Protein AF-A0A940XNK5-F1 (afdb_monomer)

Structure (mmCIF, N/CA/C/O backbone):
data_AF-A0A940XNK5-F1
#
_entry.id   AF-A0A940XNK5-F1
#
loop_
_atom_site.group_PDB
_atom_site.id
_atom_site.type_symbol
_atom_site.label_atom_id
_atom_site.label_alt_id
_atom_site.label_comp_id
_atom_site.label_asym_id
_atom_site.label_entity_id
_atom_site.label_seq_id
_atom_site.pdbx_PDB_ins_code
_atom_site.Cartn_x
_atom_site.Cartn_y
_atom_site.Cartn_z
_atom_site.occupancy
_atom_site.B_iso_or_equiv
_atom_site.auth_seq_id
_atom_site.auth_comp_id
_atom_site.auth_asym_id
_atom_site.auth_atom_id
_atom_site.pdbx_PDB_model_num
ATOM 1 N N . MET A 1 1 ? -37.532 15.856 19.204 1.00 41.62 1 MET A N 1
ATOM 2 C CA . MET A 1 1 ? -37.136 14.437 19.313 1.00 41.62 1 MET A CA 1
ATOM 3 C C . MET A 1 1 ? -37.561 13.938 20.695 1.00 41.62 1 MET A C 1
ATOM 5 O O . MET A 1 1 ? -36.771 13.992 21.619 1.00 41.62 1 MET A O 1
ATOM 9 N N . SER A 1 2 ? -38.825 13.549 20.881 1.00 50.00 2 SER A N 1
ATOM 10 C CA . SER A 1 2 ? -39.248 12.799 22.077 1.00 50.00 2 SER A CA 1
ATOM 11 C C . SER A 1 2 ? -40.450 11.930 21.712 1.00 50.00 2 SER A C 1
ATOM 13 O O . SER A 1 2 ? -41.586 12.392 21.695 1.00 50.00 2 SER A O 1
ATOM 15 N N . LEU A 1 3 ? -40.175 10.684 21.329 1.00 61.66 3 LEU A N 1
ATOM 16 C CA . LEU A 1 3 ? -41.193 9.672 21.019 1.00 61.66 3 LEU A CA 1
ATOM 17 C C . LEU A 1 3 ? -41.580 8.832 22.250 1.00 61.66 3 LEU A C 1
ATOM 19 O O . LEU A 1 3 ? -42.334 7.876 22.117 1.00 61.66 3 LEU A O 1
ATOM 23 N N . LEU A 1 4 ? -41.087 9.181 23.442 1.00 60.97 4 LEU A N 1
ATOM 24 C CA . LEU A 1 4 ? -41.393 8.487 24.691 1.00 60.97 4 LEU A CA 1
ATOM 25 C C . LEU A 1 4 ? -41.950 9.485 25.721 1.00 60.97 4 LEU A C 1
ATOM 27 O O . LEU A 1 4 ? -41.391 10.581 25.839 1.00 60.97 4 LEU A O 1
ATOM 31 N N . PRO A 1 5 ? -43.032 9.139 26.447 1.00 66.44 5 PRO A N 1
ATOM 32 C CA . PRO A 1 5 ? -43.534 9.933 27.566 1.00 66.44 5 PRO A CA 1
ATOM 33 C C . PRO A 1 5 ? -42.427 10.132 28.606 1.00 66.44 5 PRO A C 1
ATOM 35 O O . PRO A 1 5 ? -41.719 9.177 28.930 1.00 66.44 5 PRO A O 1
ATOM 38 N N . ALA A 1 6 ? -42.285 11.352 29.132 1.00 62.81 6 ALA A N 1
ATOM 39 C CA . ALA A 1 6 ? -41.250 11.692 30.116 1.00 62.81 6 ALA A CA 1
ATOM 40 C C . ALA A 1 6 ? -41.350 10.864 31.412 1.00 62.81 6 ALA A C 1
ATOM 42 O O . ALA A 1 6 ? -40.354 10.700 32.110 1.00 62.81 6 ALA A O 1
ATOM 43 N N . ASP A 1 7 ? -42.529 10.297 31.672 1.00 63.31 7 ASP A N 1
ATOM 44 C CA . ASP A 1 7 ? -42.870 9.573 32.898 1.00 63.31 7 ASP A CA 1
ATOM 45 C C . ASP A 1 7 ? -42.759 8.042 32.745 1.00 63.31 7 ASP A C 1
ATOM 47 O O . ASP A 1 7 ? -43.208 7.291 33.606 1.00 63.31 7 ASP A O 1
ATOM 51 N N . SER A 1 8 ? -42.202 7.553 31.630 1.00 65.19 8 SER A N 1
ATOM 52 C CA . SER A 1 8 ? -42.038 6.116 31.396 1.00 65.19 8 SER A CA 1
ATOM 53 C C . SER A 1 8 ? -40.845 5.565 32.184 1.00 65.19 8 SER A C 1
ATOM 55 O O . SER A 1 8 ? -39.702 5.967 31.962 1.00 65.19 8 SER A O 1
ATOM 57 N N . GLU A 1 9 ? -41.103 4.588 33.058 1.00 72.81 9 GLU A N 1
ATOM 58 C CA . GLU A 1 9 ? -40.094 3.888 33.876 1.00 72.81 9 GLU A CA 1
ATOM 59 C C . GLU A 1 9 ? -38.983 3.215 33.047 1.00 72.81 9 GLU A C 1
ATOM 61 O O . GLU A 1 9 ? -37.917 2.906 33.570 1.00 72.81 9 GLU A O 1
ATOM 66 N N . LEU A 1 10 ? -39.197 3.037 31.739 1.00 72.00 10 LEU A N 1
ATOM 67 C CA . LEU A 1 10 ? -38.248 2.419 30.807 1.00 72.00 10 LEU A CA 1
ATOM 68 C C . LEU A 1 10 ? -37.198 3.400 30.263 1.00 72.00 10 LEU A C 1
ATOM 70 O O . LEU A 1 10 ? -36.182 2.982 29.711 1.00 72.00 10 LEU A O 1
ATOM 74 N N . VAL A 1 11 ? -37.423 4.711 30.398 1.00 76.12 11 VAL A N 1
ATOM 75 C CA . VAL A 1 11 ? -36.477 5.751 29.962 1.00 76.12 11 VAL A CA 1
ATOM 76 C C . VAL A 1 11 ? -35.097 5.614 30.624 1.00 76.12 11 VAL A C 1
ATOM 78 O O . VAL A 1 11 ? -34.109 5.689 29.890 1.00 76.12 11 VAL A O 1
ATOM 81 N N . PRO A 1 12 ? -34.963 5.405 31.951 1.00 77.69 12 PRO A N 1
ATOM 82 C CA . PRO A 1 12 ? -33.653 5.223 32.578 1.00 77.69 12 PRO A CA 1
ATOM 83 C C . PRO A 1 12 ? -32.916 3.966 32.096 1.00 77.69 12 PRO A C 1
ATOM 85 O O . PRO A 1 12 ? -31.711 4.038 31.867 1.00 77.69 12 PRO A O 1
ATOM 88 N N . GLU A 1 13 ? -33.616 2.851 31.873 1.00 80.12 13 GLU A N 1
ATOM 89 C CA . GLU A 1 13 ? -33.009 1.613 31.360 1.00 80.12 13 GLU A CA 1
ATOM 90 C C . GLU A 1 13 ? -32.525 1.784 29.914 1.00 80.12 13 GLU A C 1
ATOM 92 O O . GLU A 1 13 ? -31.389 1.441 29.579 1.00 80.12 13 GLU A O 1
ATOM 97 N N . LEU A 1 14 ? -33.341 2.418 29.066 1.00 78.81 14 LEU A N 1
ATOM 98 C CA . LEU A 1 14 ? -32.962 2.730 27.690 1.00 78.81 14 LEU A CA 1
ATOM 99 C C . LEU A 1 14 ? -31.752 3.674 27.645 1.00 78.81 14 LEU A C 1
ATOM 101 O O . LEU A 1 14 ? -30.857 3.514 26.819 1.00 78.81 14 LEU A O 1
ATOM 105 N N . ARG A 1 15 ? -31.712 4.659 28.549 1.00 80.81 15 ARG A N 1
ATOM 106 C CA . ARG A 1 15 ? -30.607 5.617 28.659 1.00 80.81 15 ARG A CA 1
ATOM 107 C C . ARG A 1 15 ? -29.320 4.936 29.114 1.00 80.81 15 ARG A C 1
ATOM 109 O O . ARG A 1 15 ? -28.278 5.215 28.532 1.00 80.81 15 ARG A O 1
ATOM 116 N N . ALA A 1 16 ? -29.406 4.016 30.074 1.00 83.44 16 ALA A N 1
ATOM 117 C CA . ALA A 1 16 ? -28.275 3.200 30.504 1.00 83.44 16 ALA A CA 1
ATOM 118 C C . ALA A 1 16 ? -27.740 2.333 29.352 1.00 83.44 16 ALA A C 1
ATOM 120 O O . ALA A 1 16 ? -26.539 2.318 29.101 1.00 83.44 16 ALA A O 1
ATOM 121 N N . HIS A 1 17 ? -28.626 1.697 28.580 1.00 82.44 17 HIS A N 1
ATOM 122 C CA . HIS A 1 17 ? -28.229 0.905 27.414 1.00 82.44 17 HIS A CA 1
ATOM 123 C C . HIS A 1 17 ? -27.560 1.750 26.315 1.00 82.44 17 HIS A C 1
ATOM 125 O O . HIS A 1 17 ? -26.586 1.319 25.693 1.00 82.44 17 HIS A O 1
ATOM 131 N N . ILE A 1 18 ? -28.060 2.968 26.080 1.00 84.19 18 ILE A N 1
ATOM 132 C CA . ILE A 1 18 ? -27.453 3.918 25.140 1.00 84.19 18 ILE A CA 1
ATOM 133 C C . ILE A 1 18 ? -26.075 4.362 25.643 1.00 84.19 18 ILE A C 1
ATOM 135 O O . ILE A 1 18 ? -25.131 4.383 24.857 1.00 84.19 18 ILE A O 1
ATOM 139 N N . GLU A 1 19 ? -25.932 4.691 26.929 1.00 84.62 19 GLU A N 1
ATOM 140 C CA . GLU A 1 19 ? -24.645 5.083 27.517 1.00 84.62 19 GLU A CA 1
ATOM 141 C C . GLU A 1 19 ? -23.607 3.953 27.443 1.00 84.62 19 GLU A C 1
ATOM 143 O O . GLU A 1 19 ? -22.465 4.214 27.063 1.00 84.62 19 GLU A O 1
ATOM 148 N N . ASP A 1 20 ? -23.996 2.703 27.707 1.00 83.69 20 ASP A N 1
ATOM 149 C CA . ASP A 1 20 ? -23.117 1.536 27.554 1.00 83.69 20 ASP A CA 1
ATOM 150 C C . ASP A 1 20 ? -22.747 1.277 26.092 1.00 83.69 20 ASP A C 1
ATOM 152 O O . ASP A 1 20 ? -21.581 1.029 25.775 1.00 83.69 20 ASP A O 1
ATOM 156 N N . SER A 1 21 ? -23.707 1.414 25.175 1.00 78.62 21 SER A N 1
ATOM 157 C CA . SER A 1 21 ? -23.443 1.292 23.739 1.00 78.62 21 SER A CA 1
ATOM 158 C C . SER A 1 21 ? -22.442 2.351 23.273 1.00 78.62 21 SER A C 1
ATOM 160 O O . SER A 1 21 ? -21.469 2.021 22.597 1.00 78.62 21 SER A O 1
ATOM 162 N N . ILE A 1 22 ? -22.616 3.606 23.696 1.00 81.44 22 ILE A N 1
ATOM 163 C CA . ILE A 1 22 ? -21.686 4.701 23.393 1.00 81.44 22 ILE A CA 1
ATOM 164 C C . ILE A 1 22 ? -20.305 4.419 23.999 1.00 81.44 22 ILE A C 1
ATOM 166 O O . ILE A 1 22 ? -19.294 4.566 23.313 1.00 81.44 22 ILE A O 1
ATOM 170 N N . ARG A 1 23 ? -20.239 3.967 25.257 1.00 78.38 23 ARG A N 1
ATOM 171 C CA . ARG A 1 23 ? -18.977 3.632 25.934 1.00 78.38 23 ARG A CA 1
ATOM 172 C C . ARG A 1 23 ? -18.230 2.504 25.218 1.00 78.38 23 ARG A C 1
ATOM 174 O O . ARG A 1 23 ? -17.018 2.610 25.038 1.00 78.38 23 ARG A O 1
ATOM 181 N N . SER A 1 24 ? -18.948 1.480 24.755 1.00 71.44 24 SER A N 1
ATOM 182 C CA . SER A 1 24 ? -18.374 0.373 23.984 1.00 71.44 24 SER A CA 1
ATOM 183 C C . SER A 1 24 ? -17.834 0.831 22.625 1.00 71.44 24 SER A C 1
ATOM 185 O O . SER A 1 24 ? -16.733 0.443 22.241 1.00 71.44 24 SER A O 1
ATOM 187 N N . MET A 1 25 ? -18.544 1.724 21.924 1.00 68.00 25 MET A N 1
ATOM 188 C CA . MET A 1 25 ? -18.082 2.269 20.644 1.00 68.00 25 MET A CA 1
ATOM 189 C C . MET A 1 25 ? -16.810 3.103 20.816 1.00 68.00 25 MET A C 1
ATOM 191 O O . MET A 1 25 ? -15.883 2.959 20.023 1.00 68.00 25 MET A O 1
ATOM 195 N N . ILE A 1 26 ? -16.738 3.915 21.876 1.00 68.56 26 ILE A N 1
ATOM 196 C CA . ILE A 1 26 ? -15.556 4.729 22.186 1.00 68.56 26 ILE A CA 1
ATOM 197 C C . ILE A 1 26 ? -14.350 3.836 22.518 1.00 68.56 26 ILE A C 1
ATOM 199 O O . ILE A 1 26 ? -13.264 4.071 21.993 1.00 68.56 26 ILE A O 1
ATOM 203 N N . GLN A 1 27 ? -14.525 2.785 23.328 1.00 63.06 27 GLN A N 1
ATOM 204 C CA . GLN A 1 27 ? -13.436 1.853 23.656 1.00 63.06 27 GLN A CA 1
ATOM 205 C C . GLN A 1 27 ? -12.909 1.095 22.429 1.00 63.06 27 GLN A C 1
ATOM 207 O O . GLN A 1 27 ? -11.698 1.017 22.231 1.00 63.06 27 GLN A O 1
ATOM 212 N N . VAL A 1 28 ? -13.799 0.596 21.564 1.00 59.72 28 VAL A N 1
ATOM 213 C CA . VAL A 1 28 ? -13.412 -0.116 20.330 1.00 59.72 28 VAL A CA 1
ATOM 214 C 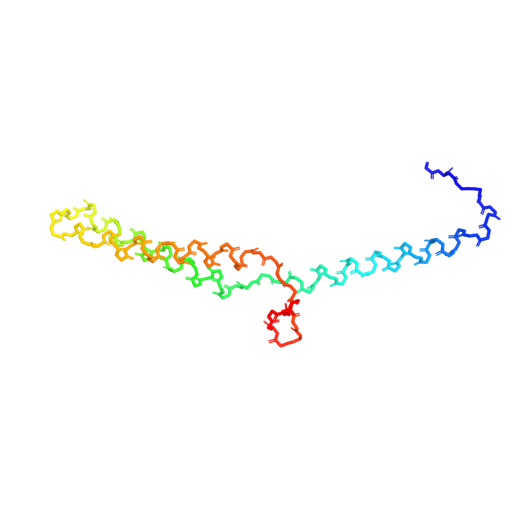C . VAL A 1 28 ? -12.672 0.802 19.347 1.00 59.72 28 VAL A C 1
ATOM 216 O O . VAL A 1 28 ? -11.868 0.341 18.531 1.00 59.72 28 VAL A O 1
ATOM 219 N N . GLU A 1 29 ? -12.940 2.105 19.388 1.00 53.59 29 GLU A N 1
ATOM 220 C CA . GLU A 1 29 ? -12.298 3.072 18.504 1.00 53.59 29 GLU A CA 1
ATOM 221 C C . GLU A 1 29 ? -10.890 3.473 18.971 1.00 53.59 29 GLU A C 1
ATOM 223 O O . GLU A 1 29 ? -10.015 3.683 18.125 1.00 53.59 29 GLU A O 1
ATOM 228 N N . ASP A 1 30 ? -10.645 3.491 20.285 1.00 53.00 30 ASP A N 1
ATOM 229 C CA . ASP A 1 30 ? -9.342 3.825 20.883 1.00 53.00 30 ASP A CA 1
ATOM 230 C C . ASP A 1 30 ? -8.301 2.696 20.707 1.00 53.00 30 ASP A C 1
ATOM 232 O O . ASP A 1 30 ? -7.098 2.937 20.564 1.00 53.00 30 ASP A O 1
ATOM 236 N N . GLU A 1 31 ? -8.766 1.447 20.609 1.00 54.41 31 GLU A N 1
ATOM 237 C CA . GLU A 1 31 ? -7.924 0.256 20.417 1.00 54.41 31 GLU A CA 1
ATOM 238 C C . GLU A 1 31 ? -7.496 0.041 18.949 1.00 54.41 31 GLU A C 1
ATOM 240 O O . GLU A 1 31 ? -6.570 -0.712 18.631 1.00 54.41 31 GLU A O 1
ATOM 245 N N . LYS A 1 32 ? -8.119 0.770 18.016 1.00 52.91 32 LYS A N 1
ATOM 246 C CA . LYS A 1 32 ? -7.825 0.722 16.579 1.00 52.91 32 LYS A CA 1
ATOM 247 C C . LYS A 1 32 ? 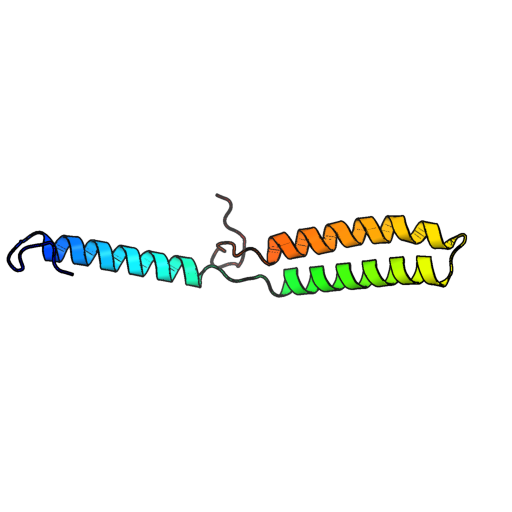-6.702 1.690 16.194 1.00 52.91 32 LYS A C 1
ATOM 249 O O . LYS A 1 32 ? -6.928 2.726 15.558 1.00 52.91 32 LYS A O 1
ATOM 254 N N . ARG A 1 33 ? -5.456 1.329 16.507 1.00 58.41 33 ARG A N 1
ATOM 255 C CA . ARG A 1 33 ? -4.266 2.065 16.038 1.00 58.41 33 ARG A CA 1
ATOM 256 C C . ARG A 1 33 ? -3.742 1.524 14.706 1.00 58.41 33 ARG A C 1
ATOM 258 O O . ARG A 1 33 ? -3.637 0.320 14.500 1.00 58.41 33 ARG A O 1
ATOM 265 N N . ARG A 1 34 ? -3.400 2.440 13.792 1.00 62.56 34 ARG A N 1
ATOM 266 C CA . ARG A 1 34 ? -2.641 2.126 12.567 1.00 62.56 34 ARG A CA 1
ATOM 267 C C . ARG A 1 34 ? -1.215 1.739 12.938 1.00 62.56 34 ARG A C 1
ATOM 269 O O . ARG A 1 34 ? -0.674 2.306 13.884 1.00 62.56 34 ARG A O 1
ATOM 276 N N . ASP A 1 35 ? -0.608 0.830 12.180 1.00 67.12 35 ASP A N 1
ATOM 277 C CA . ASP A 1 35 ? 0.792 0.465 12.384 1.00 67.12 35 ASP A CA 1
ATOM 278 C C . ASP A 1 35 ? 1.725 1.447 11.659 1.00 67.12 35 ASP A C 1
ATOM 280 O O . ASP A 1 35 ? 1.834 1.387 10.430 1.00 67.12 35 ASP A O 1
ATOM 284 N N . PRO A 1 36 ? 2.414 2.360 12.368 1.00 71.81 36 PRO A N 1
ATOM 285 C CA . PRO A 1 36 ? 3.343 3.277 11.719 1.00 71.81 36 PRO A CA 1
ATOM 286 C C . PRO A 1 36 ? 4.539 2.544 11.096 1.00 71.81 36 PRO A C 1
ATOM 288 O O . PRO A 1 36 ? 5.083 3.025 10.104 1.00 71.81 36 PRO A O 1
ATOM 291 N N . PHE A 1 37 ? 4.938 1.385 11.636 1.00 74.81 37 PHE A N 1
ATOM 292 C CA . PHE A 1 37 ? 6.041 0.591 11.099 1.00 74.81 37 PHE A CA 1
ATOM 293 C C . PHE A 1 37 ? 5.634 -0.107 9.800 1.00 74.81 37 PHE A C 1
ATOM 295 O O . PHE A 1 37 ? 6.366 -0.034 8.815 1.00 74.81 37 PHE A O 1
ATOM 302 N N . GLY A 1 38 ? 4.443 -0.710 9.776 1.00 77.62 38 GLY A N 1
ATOM 303 C CA . GLY A 1 38 ? 3.881 -1.330 8.573 1.00 77.62 38 GLY A CA 1
ATOM 304 C C . GLY A 1 38 ? 3.723 -0.336 7.417 1.00 77.62 38 GLY A C 1
ATOM 305 O O . GLY A 1 38 ? 4.207 -0.562 6.307 1.00 77.62 38 GLY A O 1
ATOM 306 N N . ILE A 1 39 ? 3.186 0.853 7.715 1.00 77.25 39 ILE A N 1
ATOM 307 C CA . ILE A 1 39 ? 3.078 1.952 6.743 1.00 77.25 39 ILE A CA 1
ATOM 308 C C . ILE A 1 39 ? 4.461 2.394 6.240 1.00 77.25 39 ILE A C 1
ATOM 310 O O . ILE A 1 39 ? 4.649 2.553 5.033 1.00 77.25 39 ILE A O 1
ATOM 314 N N . ALA A 1 40 ? 5.438 2.583 7.133 1.00 82.88 40 ALA A N 1
ATOM 315 C CA . ALA A 1 40 ? 6.789 2.984 6.740 1.00 82.88 40 ALA A CA 1
ATOM 316 C C . ALA A 1 40 ? 7.463 1.934 5.841 1.00 82.88 40 ALA A C 1
ATOM 318 O O . ALA A 1 40 ? 8.042 2.283 4.811 1.00 82.88 40 ALA A O 1
ATOM 319 N N . LEU A 1 41 ? 7.341 0.650 6.186 1.00 85.12 41 LEU A N 1
ATOM 320 C CA . LEU A 1 41 ? 7.875 -0.456 5.395 1.00 85.12 41 LEU A CA 1
ATOM 321 C C . LEU A 1 41 ? 7.227 -0.521 4.004 1.00 85.12 41 LEU A C 1
ATOM 323 O O . LEU A 1 41 ? 7.924 -0.671 2.999 1.00 85.12 41 LEU A O 1
ATOM 327 N N . ALA A 1 42 ? 5.907 -0.350 3.929 1.00 84.75 42 ALA A N 1
ATOM 328 C CA . ALA A 1 42 ? 5.174 -0.319 2.670 1.00 84.75 42 ALA A CA 1
ATOM 329 C C . ALA A 1 42 ? 5.627 0.836 1.759 1.00 84.75 42 ALA A C 1
ATOM 331 O O . ALA A 1 42 ? 5.845 0.631 0.564 1.00 84.75 42 ALA A O 1
ATOM 332 N N . ILE A 1 43 ? 5.847 2.032 2.319 1.00 88.38 43 ILE A N 1
ATOM 333 C CA . ILE A 1 43 ? 6.383 3.186 1.578 1.00 88.38 43 ILE A CA 1
ATOM 334 C C . ILE A 1 43 ? 7.767 2.869 1.000 1.00 88.38 43 ILE A C 1
ATOM 336 O O . ILE A 1 43 ? 8.020 3.158 -0.169 1.00 88.38 43 ILE A O 1
ATOM 340 N N . VAL A 1 44 ? 8.652 2.240 1.780 1.00 92.00 44 VAL A N 1
ATOM 341 C CA . VAL A 1 44 ? 9.987 1.842 1.305 1.00 92.00 44 VAL A CA 1
ATOM 342 C C . VAL A 1 44 ? 9.884 0.882 0.119 1.00 92.00 44 VAL A C 1
ATOM 344 O O . VAL A 1 44 ? 10.544 1.101 -0.898 1.00 92.00 44 VAL A O 1
ATOM 347 N N . PHE A 1 45 ? 9.023 -0.136 0.194 1.00 90.38 45 PHE A N 1
ATOM 348 C CA . PHE A 1 45 ? 8.814 -1.057 -0.925 1.00 90.38 45 PHE A CA 1
ATOM 349 C C . PHE A 1 45 ? 8.280 -0.358 -2.179 1.00 90.38 45 PHE A C 1
ATOM 351 O O . PHE A 1 45 ? 8.747 -0.647 -3.281 1.00 90.38 45 PHE A O 1
ATOM 358 N N . ILE A 1 46 ? 7.359 0.597 -2.027 1.00 90.88 46 ILE A N 1
ATOM 359 C CA . ILE A 1 46 ? 6.841 1.388 -3.150 1.00 90.88 46 ILE A CA 1
ATOM 360 C C . ILE A 1 46 ? 7.956 2.227 -3.790 1.00 90.88 46 ILE A C 1
ATOM 362 O O . ILE A 1 46 ? 8.056 2.271 -5.016 1.00 90.88 46 ILE A O 1
ATOM 366 N N . LEU A 1 47 ? 8.827 2.853 -2.992 1.00 94.12 47 LEU A N 1
ATOM 367 C CA . LEU A 1 47 ? 9.958 3.632 -3.509 1.00 94.12 47 LEU A CA 1
ATOM 368 C C . LEU A 1 47 ? 10.965 2.756 -4.261 1.00 94.12 47 LEU A C 1
ATOM 370 O O . LEU A 1 47 ? 11.421 3.139 -5.337 1.00 94.12 47 LEU A O 1
ATOM 374 N N . ILE A 1 48 ? 11.278 1.569 -3.736 1.00 93.12 48 ILE A N 1
ATOM 375 C CA . ILE A 1 48 ? 12.162 0.602 -4.404 1.00 93.12 48 ILE A CA 1
ATOM 376 C C . ILE A 1 48 ? 11.544 0.146 -5.730 1.00 93.12 48 ILE A C 1
ATOM 378 O O . ILE A 1 48 ? 12.225 0.142 -6.755 1.00 93.12 48 ILE A O 1
ATOM 382 N N . ALA A 1 49 ? 10.252 -0.189 -5.732 1.00 93.06 49 ALA A N 1
ATOM 383 C CA . ALA A 1 49 ? 9.528 -0.574 -6.939 1.00 93.06 49 ALA A CA 1
ATOM 384 C C . ALA A 1 49 ? 9.548 0.546 -7.991 1.00 93.06 49 ALA A C 1
ATOM 386 O O . ALA A 1 49 ? 9.895 0.304 -9.147 1.00 93.06 49 ALA A O 1
ATOM 387 N N . GLY A 1 50 ? 9.254 1.783 -7.578 1.00 92.31 50 GLY A N 1
ATOM 388 C CA . GLY A 1 50 ? 9.326 2.961 -8.439 1.00 92.31 50 GLY A CA 1
ATOM 389 C C . GLY A 1 50 ? 10.729 3.192 -9.001 1.00 92.31 50 GLY A C 1
ATOM 390 O O . GLY A 1 50 ? 10.873 3.432 -10.197 1.00 92.31 50 GLY A O 1
ATOM 391 N N . GLY A 1 51 ? 11.768 3.046 -8.175 1.00 93.75 51 GLY A N 1
ATOM 392 C CA . GLY A 1 51 ? 13.165 3.166 -8.593 1.00 93.75 51 GLY A CA 1
ATOM 393 C C . GLY A 1 51 ? 13.582 2.105 -9.614 1.00 93.75 51 GLY A C 1
ATOM 394 O O . GLY A 1 51 ? 1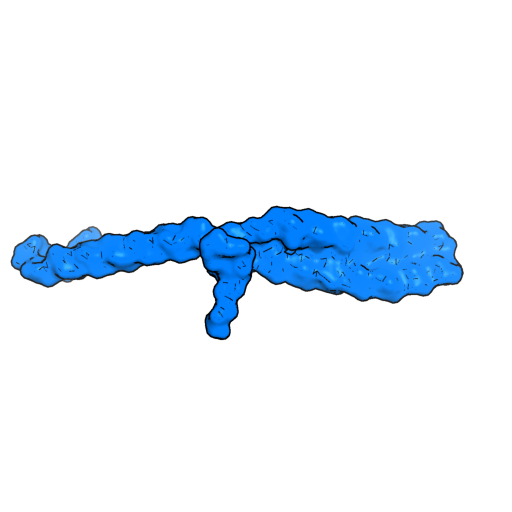4.217 2.435 -10.613 1.00 93.75 51 GLY A O 1
ATOM 395 N N . LEU A 1 52 ? 13.179 0.846 -9.414 1.00 90.38 52 LEU A N 1
ATOM 396 C CA . LEU A 1 52 ? 13.452 -0.254 -10.347 1.00 90.38 52 LEU A CA 1
ATOM 397 C C . LEU A 1 52 ? 12.763 -0.044 -11.698 1.00 90.38 52 LEU A C 1
ATOM 399 O O . LEU A 1 52 ? 13.386 -0.222 -12.745 1.00 90.38 52 LEU A O 1
ATOM 403 N N . VAL A 1 53 ? 11.495 0.372 -11.685 1.00 91.50 53 VAL A N 1
ATOM 404 C CA . VAL A 1 53 ? 10.743 0.665 -12.912 1.00 91.50 53 VAL A CA 1
ATOM 405 C C . VAL A 1 53 ? 11.319 1.894 -13.619 1.00 91.50 53 VAL A C 1
ATOM 407 O O . VAL A 1 53 ? 11.517 1.859 -14.830 1.00 91.50 53 VAL A O 1
ATOM 410 N N . ALA A 1 54 ? 11.670 2.953 -12.886 1.00 92.69 54 ALA A N 1
ATOM 411 C CA . ALA A 1 54 ? 12.323 4.127 -13.459 1.00 92.69 54 ALA A CA 1
ATOM 412 C C . ALA A 1 54 ? 13.674 3.765 -14.096 1.00 92.69 54 ALA A C 1
ATOM 414 O O . ALA A 1 54 ? 13.930 4.139 -15.238 1.00 92.69 54 ALA A O 1
ATOM 415 N N . ALA A 1 55 ? 14.508 2.975 -13.414 1.00 91.56 55 ALA A N 1
ATOM 416 C CA . ALA A 1 55 ? 15.774 2.489 -13.960 1.00 91.56 55 ALA A CA 1
ATOM 417 C C . ALA A 1 55 ? 15.566 1.626 -15.214 1.00 91.56 55 ALA A C 1
ATOM 419 O O . ALA A 1 55 ? 16.326 1.759 -16.175 1.00 91.56 55 ALA A O 1
ATOM 420 N N . SER A 1 56 ? 14.519 0.796 -15.234 1.00 92.75 56 SER A N 1
ATOM 421 C CA . SER A 1 56 ? 14.127 0.023 -16.413 1.00 92.75 56 SER A CA 1
ATOM 422 C C . SER A 1 56 ? 13.799 0.916 -17.608 1.00 92.75 56 SER A C 1
ATOM 424 O O . SER A 1 56 ? 14.277 0.663 -18.711 1.00 92.75 56 SER A O 1
ATOM 426 N N . VAL A 1 57 ? 12.976 1.947 -17.403 1.00 92.50 57 VAL A N 1
ATOM 427 C CA . VAL A 1 57 ? 12.500 2.829 -18.479 1.00 92.50 57 VAL A CA 1
ATOM 428 C C . VAL A 1 57 ? 13.610 3.752 -18.980 1.00 92.50 57 VAL A C 1
ATOM 430 O O . VAL A 1 57 ? 13.745 3.939 -20.185 1.00 92.50 57 VAL A O 1
ATOM 433 N N . LEU A 1 58 ? 14.425 4.302 -18.074 1.00 94.38 58 LEU A N 1
ATOM 434 C CA . LEU A 1 58 ? 15.488 5.252 -18.414 1.00 94.38 58 LEU A CA 1
ATOM 435 C C . LEU A 1 58 ? 16.658 4.601 -19.161 1.00 94.38 58 LEU A C 1
ATOM 437 O O . LEU A 1 58 ? 17.255 5.244 -20.019 1.00 94.38 58 LEU A O 1
ATOM 441 N N . ASN A 1 59 ? 16.995 3.347 -18.843 1.00 92.88 59 ASN A N 1
ATOM 442 C CA . ASN A 1 59 ? 18.128 2.655 -19.468 1.00 92.88 59 ASN A CA 1
ATOM 443 C C . ASN A 1 59 ? 17.707 1.759 -20.644 1.00 92.88 59 ASN A C 1
ATOM 445 O O . ASN A 1 59 ? 18.501 1.539 -21.557 1.00 92.88 59 ASN A O 1
ATOM 449 N N . GLY A 1 60 ? 16.468 1.252 -20.647 1.00 89.81 60 GLY A N 1
ATOM 450 C CA . GLY A 1 60 ? 15.949 0.381 -21.702 1.00 89.81 60 GLY A CA 1
ATOM 451 C C . GLY A 1 60 ? 16.765 -0.906 -21.918 1.00 89.81 60 GLY A C 1
ATOM 452 O O . GLY A 1 60 ? 17.596 -1.310 -21.102 1.00 89.81 60 GLY A O 1
ATOM 453 N N . GLY A 1 61 ? 16.515 -1.597 -23.034 1.00 91.25 61 GLY A N 1
ATOM 454 C CA . GLY A 1 61 ? 17.275 -2.791 -23.430 1.00 91.25 61 GLY A CA 1
ATOM 455 C C . GLY A 1 61 ? 17.251 -3.909 -22.380 1.00 91.25 61 GLY A C 1
ATOM 456 O O . GLY A 1 61 ? 16.189 -4.385 -21.990 1.00 91.25 61 GLY A O 1
ATOM 457 N N . TRP A 1 62 ? 18.422 -4.332 -21.899 1.00 90.56 62 TRP A N 1
ATOM 458 C CA . TRP A 1 62 ? 18.525 -5.390 -20.883 1.00 90.56 62 TRP A CA 1
ATOM 459 C C . TRP A 1 62 ? 17.878 -5.009 -19.538 1.00 90.56 62 TRP A C 1
ATOM 461 O O . TRP A 1 62 ? 17.452 -5.878 -18.777 1.00 90.56 62 TRP A O 1
ATOM 471 N N . TYR A 1 63 ? 17.729 -3.710 -19.262 1.00 89.44 63 TYR A N 1
ATOM 472 C CA . TYR A 1 63 ? 17.124 -3.219 -18.025 1.00 89.44 63 TYR A CA 1
ATOM 473 C C . TYR A 1 63 ? 15.612 -3.467 -17.950 1.00 89.44 63 TYR A C 1
ATOM 475 O O . TYR A 1 63 ? 15.068 -3.401 -16.850 1.00 89.44 63 TYR A O 1
ATOM 483 N N . TRP A 1 64 ? 14.946 -3.850 -19.052 1.00 91.00 64 TRP A N 1
ATOM 484 C CA . TRP A 1 64 ? 13.543 -4.294 -19.033 1.00 91.00 64 TRP A CA 1
ATOM 485 C C . TRP A 1 64 ? 13.294 -5.445 -18.058 1.00 91.00 64 TRP A C 1
ATOM 487 O O . TRP A 1 64 ? 12.199 -5.556 -17.508 1.00 91.00 64 TRP A O 1
ATOM 497 N N . TRP A 1 65 ? 14.312 -6.260 -17.767 1.00 91.56 65 TRP A N 1
ATOM 498 C CA . TRP A 1 65 ? 14.206 -7.317 -16.764 1.00 91.56 65 TRP A CA 1
ATOM 499 C C . TRP A 1 65 ? 13.897 -6.786 -15.355 1.00 91.56 65 TRP A C 1
ATOM 501 O O . TRP A 1 65 ? 13.264 -7.486 -14.571 1.00 91.56 65 TRP A O 1
ATOM 511 N N . LEU A 1 66 ? 14.265 -5.537 -15.032 1.00 89.56 66 LEU A N 1
ATOM 512 C CA . LEU A 1 66 ? 13.983 -4.914 -13.731 1.00 89.56 66 LEU A CA 1
ATOM 513 C C . LEU A 1 66 ? 12.494 -4.620 -13.509 1.00 89.56 66 LEU A C 1
ATOM 515 O O . LEU A 1 66 ? 12.075 -4.448 -12.363 1.00 89.56 66 LEU A O 1
ATOM 519 N N . THR A 1 67 ? 11.676 -4.617 -14.568 1.00 90.81 67 THR A N 1
ATOM 520 C CA . THR A 1 67 ? 10.218 -4.477 -14.431 1.00 90.81 67 THR A CA 1
ATOM 521 C C . THR A 1 67 ? 9.598 -5.619 -13.636 1.00 90.81 67 THR A C 1
ATOM 523 O O . THR A 1 67 ? 8.669 -5.378 -12.874 1.00 90.81 67 THR A O 1
ATOM 526 N N . VAL A 1 68 ? 10.130 -6.841 -13.749 1.00 92.50 68 VAL A N 1
ATOM 527 C CA . VAL A 1 68 ? 9.605 -8.026 -13.057 1.00 92.50 68 VAL A CA 1
ATOM 528 C C . VAL A 1 68 ? 9.764 -7.912 -11.533 1.00 92.50 68 VAL A C 1
ATOM 530 O O . VAL A 1 68 ? 8.747 -7.916 -10.836 1.00 92.50 68 VAL A O 1
ATOM 533 N N . PRO A 1 69 ? 10.980 -7.749 -10.968 1.00 91.81 69 PRO A N 1
ATOM 534 C CA . PRO A 1 69 ? 11.134 -7.538 -9.533 1.00 91.81 69 PRO A CA 1
ATOM 535 C C . PRO A 1 69 ? 10.498 -6.220 -9.075 1.00 91.81 69 PRO A C 1
ATOM 537 O O . PRO A 1 69 ? 9.963 -6.175 -7.969 1.00 91.81 69 PRO A O 1
ATOM 540 N N . GLY A 1 70 ? 10.484 -5.173 -9.911 1.00 91.19 70 GLY A N 1
ATOM 541 C CA . GLY A 1 70 ? 9.784 -3.921 -9.614 1.00 91.19 70 GLY A CA 1
ATOM 542 C C . GLY A 1 70 ? 8.277 -4.121 -9.427 1.00 91.19 70 GLY A C 1
ATOM 543 O O . GLY A 1 70 ? 7.718 -3.669 -8.431 1.00 91.19 70 GLY A O 1
ATOM 544 N N . ALA A 1 71 ? 7.626 -4.861 -10.327 1.00 91.38 71 ALA A N 1
ATOM 545 C CA . ALA A 1 71 ? 6.200 -5.167 -10.256 1.00 91.38 71 ALA A CA 1
ATOM 546 C C . ALA A 1 71 ? 5.859 -6.032 -9.036 1.00 91.38 71 ALA A C 1
ATOM 548 O O . ALA A 1 71 ? 4.932 -5.706 -8.299 1.00 91.38 71 ALA A O 1
ATOM 549 N N . VAL A 1 72 ? 6.636 -7.091 -8.777 1.00 92.94 72 VAL A N 1
ATOM 550 C CA . VAL A 1 72 ? 6.443 -7.952 -7.598 1.00 92.94 72 VAL A CA 1
ATOM 551 C C . VAL A 1 72 ? 6.565 -7.131 -6.315 1.00 92.94 7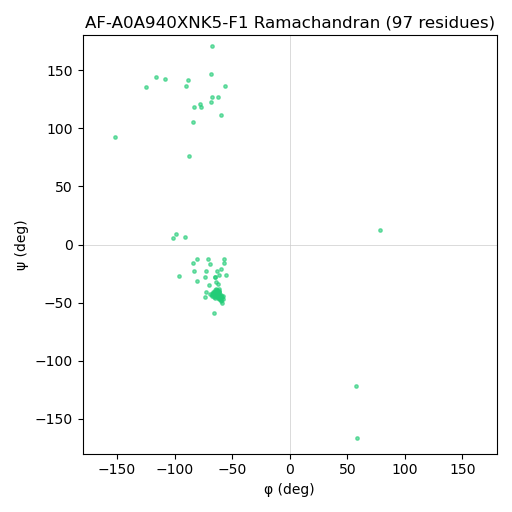2 VAL A C 1
ATOM 553 O O . VAL A 1 72 ? 5.670 -7.156 -5.472 1.00 92.94 72 VAL A O 1
ATOM 556 N N . THR A 1 73 ? 7.635 -6.344 -6.194 1.00 91.69 73 THR A N 1
ATOM 557 C CA . THR A 1 73 ? 7.876 -5.488 -5.025 1.00 91.69 73 THR A CA 1
ATOM 558 C C . THR A 1 73 ? 6.766 -4.450 -4.852 1.00 91.69 73 THR A C 1
ATOM 560 O O . THR A 1 73 ? 6.299 -4.225 -3.738 1.00 91.69 73 THR A O 1
ATOM 563 N N . GLY A 1 74 ? 6.293 -3.858 -5.951 1.00 89.31 74 GLY A N 1
ATOM 564 C CA . GLY A 1 74 ? 5.195 -2.895 -5.944 1.00 89.31 74 GLY A CA 1
ATOM 565 C C . GLY A 1 74 ? 3.881 -3.504 -5.456 1.00 89.31 74 GLY A C 1
ATOM 566 O O . GLY A 1 74 ? 3.204 -2.896 -4.629 1.00 89.31 74 GLY A O 1
ATOM 567 N N . ILE A 1 75 ? 3.548 -4.724 -5.893 1.00 91.44 75 ILE A N 1
ATOM 568 C CA . ILE A 1 75 ? 2.357 -5.450 -5.425 1.00 91.44 75 ILE A CA 1
ATOM 569 C C . ILE A 1 75 ? 2.431 -5.682 -3.913 1.00 91.44 75 ILE A C 1
ATOM 571 O O . ILE A 1 75 ? 1.461 -5.395 -3.213 1.00 91.44 75 ILE A O 1
ATOM 575 N N . PHE A 1 76 ? 3.575 -6.136 -3.392 1.00 88.00 76 PHE A N 1
ATOM 576 C CA . PHE A 1 76 ? 3.757 -6.321 -1.948 1.00 88.00 76 PHE A CA 1
ATOM 577 C C . PHE A 1 76 ? 3.684 -5.004 -1.172 1.00 88.00 76 PHE A C 1
ATOM 579 O O . PHE A 1 76 ? 3.042 -4.957 -0.125 1.00 88.00 76 PHE A O 1
ATOM 586 N N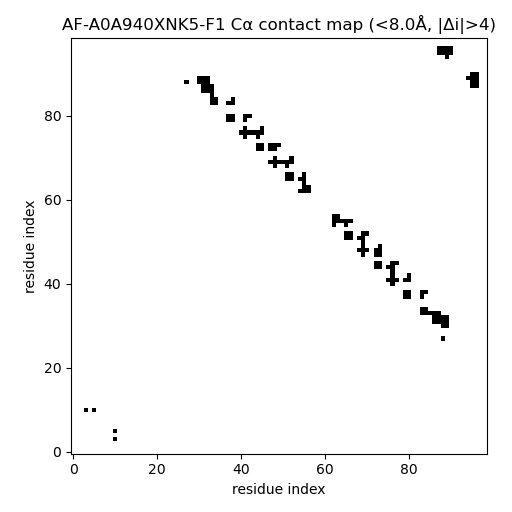 . GLY A 1 77 ? 4.279 -3.929 -1.692 1.00 85.06 77 GLY A N 1
ATOM 587 C CA . GLY A 1 77 ? 4.203 -2.602 -1.082 1.00 85.06 77 GLY A CA 1
ATOM 588 C C . GLY A 1 77 ? 2.767 -2.084 -0.991 1.00 85.06 77 GLY A C 1
ATOM 589 O O . GLY A 1 77 ? 2.338 -1.645 0.072 1.00 85.06 77 GLY A O 1
ATOM 590 N N . ILE A 1 78 ? 1.989 -2.197 -2.072 1.00 86.94 78 ILE A N 1
ATOM 591 C CA . ILE A 1 78 ? 0.582 -1.767 -2.104 1.00 86.94 78 ILE A CA 1
ATOM 592 C C . ILE A 1 78 ? -0.285 -2.652 -1.202 1.00 86.94 78 ILE A C 1
ATOM 594 O O . ILE A 1 78 ? -1.104 -2.134 -0.443 1.00 86.94 78 ILE A O 1
ATOM 598 N N . ALA A 1 79 ? -0.107 -3.975 -1.254 1.00 84.75 79 ALA A N 1
ATOM 599 C CA . ALA A 1 79 ? -0.858 -4.907 -0.419 1.00 84.75 79 ALA A CA 1
ATOM 600 C C . ALA A 1 79 ? -0.567 -4.695 1.075 1.00 84.75 79 ALA A C 1
ATOM 602 O O . ALA A 1 79 ? -1.504 -4.650 1.872 1.00 84.75 79 ALA A O 1
ATOM 603 N N . GLY A 1 80 ? 0.703 -4.505 1.447 1.00 80.88 80 GLY A N 1
ATOM 604 C CA . GLY A 1 80 ? 1.109 -4.170 2.812 1.00 80.88 80 GLY A CA 1
ATOM 605 C C . GLY A 1 80 ? 0.507 -2.843 3.269 1.00 80.88 80 GLY A C 1
ATOM 606 O O . GLY A 1 80 ? -0.136 -2.789 4.312 1.00 80.88 80 GLY A O 1
ATOM 607 N N . LEU A 1 81 ? 0.579 -1.803 2.428 1.00 78.62 81 LEU A N 1
ATOM 608 C CA . LEU A 1 81 ? -0.042 -0.510 2.722 1.00 78.62 81 LEU A CA 1
ATOM 609 C C . LEU A 1 81 ? -1.554 -0.643 2.954 1.00 78.62 81 LEU A C 1
ATOM 611 O O . LEU A 1 81 ? -2.081 -0.059 3.894 1.00 78.62 81 LEU A O 1
ATOM 615 N N . ALA A 1 82 ? -2.260 -1.408 2.117 1.00 78.75 82 AL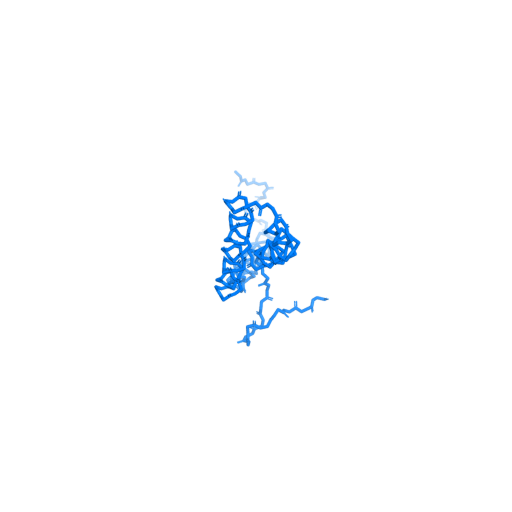A A N 1
ATOM 616 C CA . ALA A 1 82 ? -3.701 -1.613 2.248 1.00 78.75 82 ALA A CA 1
ATOM 617 C C . ALA A 1 82 ? -4.065 -2.361 3.545 1.00 78.75 82 ALA A C 1
ATOM 619 O O . ALA A 1 82 ? -5.050 -2.019 4.208 1.00 78.75 82 ALA A O 1
ATOM 620 N N . GLN A 1 83 ? -3.260 -3.354 3.932 1.00 73.00 83 GLN A N 1
ATOM 621 C CA . GLN A 1 83 ? -3.454 -4.102 5.174 1.00 73.00 83 GLN A CA 1
ATOM 622 C C . GLN A 1 83 ? -3.160 -3.251 6.415 1.00 73.00 83 GLN A C 1
ATOM 624 O O . GLN A 1 83 ? -3.952 -3.276 7.354 1.00 73.00 83 GLN A O 1
ATOM 629 N N . ASP A 1 84 ? -2.088 -2.460 6.395 1.00 67.56 84 ASP A N 1
ATOM 630 C CA . ASP A 1 84 ? -1.644 -1.657 7.542 1.00 67.56 84 ASP A CA 1
ATOM 631 C C . ASP A 1 84 ? -2.388 -0.319 7.677 1.00 67.56 84 ASP A C 1
ATOM 633 O O . ASP A 1 84 ? -2.495 0.244 8.771 1.00 67.56 84 ASP A O 1
ATOM 637 N N . ALA A 1 85 ? -2.964 0.189 6.583 1.00 61.44 85 ALA A N 1
ATOM 638 C CA . ALA A 1 85 ? -3.866 1.340 6.612 1.00 61.44 85 ALA A CA 1
ATOM 639 C C . ALA A 1 85 ? -5.240 0.993 7.211 1.00 61.44 85 ALA A C 1
ATOM 641 O O . ALA A 1 85 ? -5.937 1.890 7.712 1.00 61.44 85 ALA A O 1
ATOM 642 N N . THR A 1 86 ? -5.620 -0.290 7.177 1.00 62.31 86 THR A N 1
ATOM 643 C CA . THR A 1 86 ? -6.867 -0.796 7.753 1.00 62.31 86 THR A CA 1
ATOM 644 C C . THR A 1 86 ? -6.724 -0.899 9.272 1.00 62.31 86 THR A C 1
ATOM 646 O O . THR A 1 86 ? -5.889 -1.630 9.795 1.00 62.31 86 THR A O 1
ATOM 649 N N . LYS A 1 87 ? -7.559 -0.152 10.001 1.00 56.50 87 LYS A N 1
ATOM 650 C CA . LYS A 1 87 ? -7.618 -0.173 11.468 1.00 56.50 87 LYS A CA 1
ATOM 651 C C . LYS A 1 87 ? -7.964 -1.589 11.969 1.00 56.50 87 LYS A C 1
ATOM 653 O O . LYS A 1 87 ? -9.095 -2.031 11.780 1.00 56.50 87 LYS A O 1
ATOM 658 N N . ARG A 1 88 ? -7.022 -2.276 12.627 1.00 61.72 88 ARG A N 1
ATOM 659 C CA . ARG A 1 88 ? -7.237 -3.579 13.289 1.00 61.72 88 ARG A CA 1
ATOM 660 C C . ARG A 1 88 ? -7.216 -3.417 14.808 1.00 61.72 88 ARG A C 1
ATOM 662 O O . ARG A 1 88 ? -6.420 -2.633 15.318 1.00 61.72 88 ARG A O 1
ATOM 669 N N . THR A 1 89 ? -8.071 -4.164 15.502 1.00 58.75 89 THR A N 1
ATOM 670 C CA . THR A 1 89 ? -8.046 -4.287 16.966 1.00 58.75 89 THR A CA 1
ATOM 671 C C . THR A 1 89 ? -6.774 -5.034 17.369 1.00 58.75 89 THR A C 1
ATOM 673 O O . THR A 1 89 ? -6.469 -6.094 16.808 1.00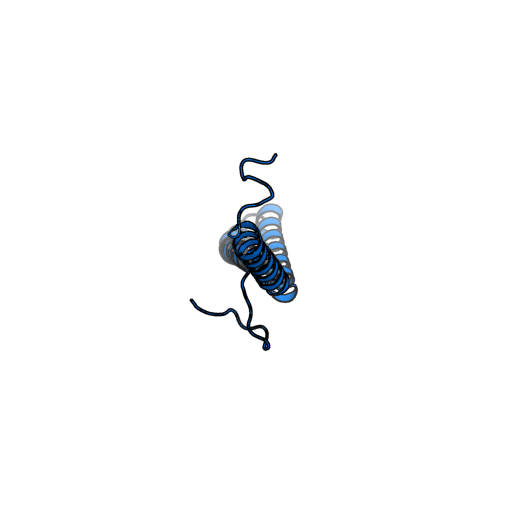 58.75 89 THR A O 1
ATOM 676 N N . ARG A 1 90 ? -5.990 -4.456 18.281 1.00 61.03 90 ARG A N 1
ATOM 677 C CA . ARG A 1 90 ? -4.744 -5.048 18.781 1.00 61.03 90 ARG A CA 1
ATOM 678 C C . ARG A 1 90 ? -4.870 -5.349 20.265 1.00 61.03 90 ARG A C 1
ATOM 680 O O . ARG A 1 90 ? -5.496 -4.580 20.973 1.00 61.03 90 ARG A O 1
ATOM 687 N N . ASP A 1 91 ? -4.262 -6.444 20.710 1.00 61.34 91 ASP A N 1
ATOM 688 C CA . ASP A 1 91 ? -4.117 -6.738 22.137 1.00 61.34 91 ASP A CA 1
ATOM 689 C C . ASP A 1 91 ? -3.176 -5.736 22.835 1.00 61.34 91 ASP A C 1
ATOM 691 O O . ASP A 1 91 ? -2.466 -4.963 22.183 1.00 61.34 91 ASP A O 1
ATOM 695 N N . GLU A 1 92 ? -3.102 -5.785 24.169 1.00 56.50 92 GLU A N 1
ATOM 696 C CA . GLU A 1 92 ? -2.195 -4.946 24.976 1.00 56.50 92 GLU A CA 1
ATOM 697 C C . GLU A 1 92 ? -0.702 -5.103 24.604 1.00 56.50 92 GLU A C 1
ATOM 699 O O . GLU A 1 92 ? 0.143 -4.304 25.009 1.00 56.50 92 GLU A O 1
ATOM 704 N N . ARG A 1 93 ? -0.350 -6.127 23.815 1.00 56.72 93 ARG A N 1
ATOM 705 C CA . ARG A 1 93 ? 1.001 -6.402 23.304 1.00 56.72 93 ARG A CA 1
ATOM 706 C C . ARG A 1 93 ? 1.190 -5.961 21.847 1.00 56.72 93 ARG A C 1
ATOM 708 O O . ARG A 1 93 ? 2.255 -6.207 21.278 1.00 56.72 93 ARG A O 1
ATOM 715 N N . GLY A 1 94 ? 0.202 -5.302 21.243 1.00 54.88 94 GLY A N 1
ATOM 716 C CA . GLY A 1 94 ? 0.251 -4.775 19.881 1.00 54.88 94 GLY A CA 1
ATOM 717 C C . GLY A 1 94 ? 0.047 -5.819 18.778 1.00 54.88 94 GLY A C 1
ATOM 718 O O . GLY A 1 94 ? 0.306 -5.516 17.611 1.00 54.88 94 GLY A O 1
ATOM 719 N N . ARG A 1 95 ? -0.400 -7.036 19.103 1.00 64.12 95 ARG A N 1
ATOM 720 C CA . ARG A 1 95 ? -0.668 -8.095 18.119 1.00 64.12 95 ARG A CA 1
ATOM 721 C C . ARG A 1 95 ? -2.104 -7.988 17.610 1.00 64.12 95 ARG A C 1
ATOM 723 O O . ARG A 1 95 ? -2.991 -7.685 18.403 1.00 64.12 95 ARG A O 1
ATOM 730 N N . PRO A 1 96 ? -2.366 -8.232 16.315 1.00 59.66 96 PRO A N 1
ATOM 731 C CA . PRO A 1 96 ? -3.734 -8.270 15.812 1.00 59.66 96 PRO A CA 1
ATOM 732 C C . PRO A 1 96 ? -4.501 -9.402 16.507 1.00 59.66 96 PRO A C 1
ATOM 734 O O . PRO A 1 96 ? -4.030 -10.541 16.511 1.00 59.66 96 PRO A O 1
ATOM 737 N N . MET A 1 97 ? -5.661 -9.093 17.090 1.00 61.03 97 MET A N 1
ATOM 738 C CA . MET A 1 97 ? -6.567 -10.136 17.571 1.00 61.03 97 MET A CA 1
ATOM 739 C C . MET A 1 97 ? -7.127 -10.863 16.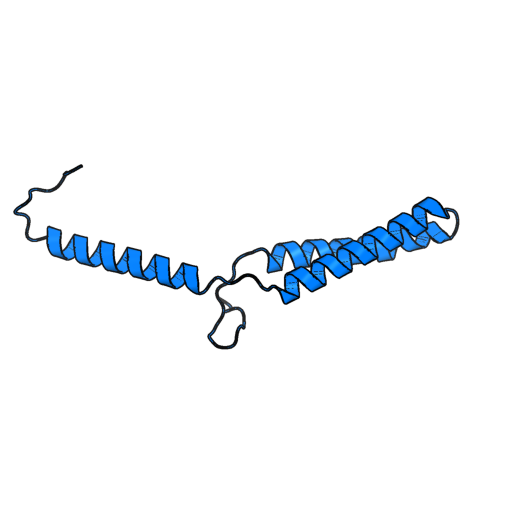346 1.00 61.03 97 MET A C 1
ATOM 741 O O . MET A 1 97 ? -7.654 -10.229 15.431 1.00 61.03 97 MET A O 1
ATOM 745 N N . VAL A 1 98 ? -6.918 -12.176 16.289 1.00 57.41 98 VAL A N 1
ATOM 746 C CA . VAL A 1 98 ? -7.503 -13.030 15.254 1.00 57.41 98 VAL A CA 1
ATOM 747 C C . VAL A 1 98 ? -8.911 -13.356 15.733 1.00 57.41 98 VAL A C 1
ATOM 749 O O . VAL A 1 98 ? -9.053 -13.901 16.827 1.00 57.41 98 VAL A O 1
ATOM 752 N N . GLU A 1 99 ? -9.914 -12.937 14.968 1.00 51.12 99 GLU A N 1
ATOM 753 C CA . GLU A 1 99 ? -11.313 -13.327 15.182 1.00 51.12 99 GLU A CA 1
ATOM 754 C C . GLU A 1 99 ? -11.519 -14.802 14.808 1.00 51.12 99 GLU A C 1
ATOM 756 O O . GLU A 1 99 ? -10.924 -15.236 13.789 1.00 51.12 99 GLU A O 1
#

Solvent-accessible surface area (backbone atoms only — not comparable to full-atom values): 5434 Å² total; per-residue (Å²): 142,77,96,62,70,93,84,46,84,60,54,62,57,53,48,50,54,50,52,52,52,50,52,51,53,53,53,61,55,73,44,38,56,61,44,69,64,47,40,51,52,15,51,51,32,38,51,52,13,51,50,32,38,49,50,14,68,75,67,32,79,81,34,52,64,36,40,57,62,14,49,54,37,30,51,52,11,52,53,42,32,58,58,27,69,46,67,43,57,40,47,101,83,70,45,73,65,81,131

Mean predicted aligned error: 13.76 Å

Foldseek 3Di:
DDPDDPPDPCVVVVVVVVVVVVVVVVVQVVQFDFDPVLLVVLVVLLVQLVVLVCQCVVVDDPSVVSNVVSVVSNVVSVVSNVVRVDGAGADPVRHGDDD

Radius of gyration: 24.71 Å; Cα contacts (8 Å, |Δi|>4): 81; chains: 1; bounding box: 62×28×57 Å

Nearest PDB structures (foldseek):
  6s1k-assembly1_E  TM=6.398E-01  e=1.403E+00  Escherichia coli str. K-12 substr. MG1655star
  6s1k-assembly1_K  TM=6.193E-01  e=1.712E+00  Escherichia coli str. K-12 substr. MG1655star
  3g6b-assembly1_B  TM=6.195E-01  e=4.630E+00  Thermotoga maritima
  6h2f-assembly1_J  TM=4.878E-01  e=2.724E+00  Aeromonas hydrophila subsp. hydrophila AL09-71
  7nsu-assembly1_D  TM=4.278E-01  e=8.988E+00  Escherichia coli

Secondary structure (DSSP, 8-state):
---S-TT-TTHHHHHHHHHHHHHHHHHHHHS----HHHHHHHHHHHHHHHHHHHHHHHH-GGGGGGHHHHHHHHHHHHHHHHHHHS---B-TTSPBPP-

Sequence (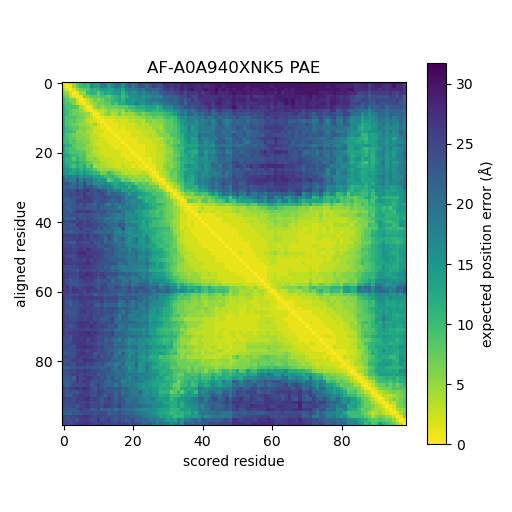99 aa):
MSLLPADSELVPELRAHIEDSIRSMIQVEDEKRRDPFGIALAIVFILIAGGLVAASVLNGGWYWWLTVPGAVTGIFGIAGLAQDATKRTRDERGRPMVE

Organism: NCBI:txid2823109

pLDDT: mean 76.62, std 14.13, range [41.62, 94.38]